Protein AF-A0A968AQX9-F1 (afdb_monomer)

Sequence (37 aa):
MLCPVCKKPMMILEYNEVELDYCPICGGVWLDQGELE

Secondary structure (DSSP, 8-state):
-B-TTT-PBPEEEEETTEEEEE-TTT--EE--TTTT-

Radius of gyration: 10.06 Å; Cα contacts (8 Å, |Δi|>4): 53; chains: 1; bounding box: 24×15×24 Å

Nearest PDB structures (foldseek):
  8yqu-assembly1_G  TM=8.498E-01  e=9.495E-02  African swine fever virus
  7aea-assembly1_I  TM=7.639E-01  e=2.714E-01  Homo sapiens
  8ity-assembly1_I  TM=7.678E-01  e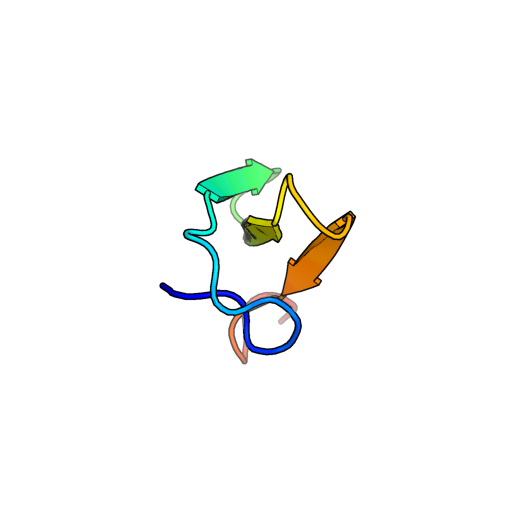=3.095E-01  Homo sapiens
  7fjj-assembly1_I  TM=7.619E-01  e=5.966E-01  Homo sapiens
  8iuh-assembly1_V  TM=6.271E-01  e=6.371E-01  Homo sapiens

pLDDT: mean 90.44, std 9.27, range [59.0, 97.62]

Foldseek 3Di:
DADPPPRHAWDWDADPNFIWTADPVPGDIDGDPPSVD

Solvent-accessible surface area (backbone atoms only — not comparable to full-atom values): 2476 Å² total; per-residue (Å²): 107,62,34,91,86,80,65,43,74,41,46,82,44,79,54,94,93,32,68,31,44,32,26,89,85,81,70,50,76,44,70,64,93,72,74,83,117

Mean predicted aligned error: 3.64 Å

Structure (mmCIF, N/CA/C/O backbone):
data_AF-A0A968AQX9-F1
#
_entry.id   AF-A0A968AQX9-F1
#
loop_
_atom_site.group_PDB
_atom_site.id
_atom_site.type_symbol
_atom_site.label_atom_id
_atom_site.label_alt_id
_atom_site.label_comp_id
_atom_site.label_asym_id
_atom_site.label_entity_id
_atom_site.label_seq_id
_atom_site.pdbx_PDB_ins_code
_atom_site.Cartn_x
_atom_site.Cartn_y
_atom_site.Cartn_z
_atom_site.occupancy
_atom_site.B_iso_or_equiv
_atom_site.auth_seq_id
_atom_site.auth_comp_id
_atom_site.auth_asym_id
_atom_site.auth_atom_id
_atom_site.pdbx_PDB_model_num
ATOM 1 N N . MET A 1 1 ? 7.727 3.163 2.542 1.00 85.44 1 MET A N 1
ATOM 2 C CA . MET A 1 1 ? 8.069 1.729 2.679 1.00 85.44 1 MET A CA 1
ATOM 3 C C . MET A 1 1 ? 8.434 1.140 1.303 1.00 85.44 1 MET A C 1
ATOM 5 O O . MET A 1 1 ? 8.036 1.720 0.294 1.00 85.44 1 MET A O 1
ATOM 9 N N . LEU A 1 2 ? 9.230 0.060 1.213 1.00 94.12 2 LEU A N 1
ATOM 10 C CA . LEU A 1 2 ? 9.489 -0.641 -0.062 1.00 94.12 2 LEU A CA 1
ATOM 11 C C . LEU A 1 2 ? 8.557 -1.845 -0.200 1.00 94.12 2 LEU A C 1
ATOM 13 O O . LEU A 1 2 ? 8.426 -2.624 0.739 1.00 94.12 2 LEU A O 1
ATOM 17 N N . CYS A 1 3 ? 7.993 -2.041 -1.392 1.00 96.12 3 CYS A N 1
ATOM 18 C CA . CYS A 1 3 ? 7.142 -3.185 -1.690 1.00 96.12 3 CYS A CA 1
ATOM 19 C C . CYS A 1 3 ? 7.895 -4.503 -1.448 1.00 96.12 3 CYS A C 1
ATOM 21 O O . CYS A 1 3 ? 8.979 -4.694 -2.015 1.00 96.12 3 CYS A O 1
ATOM 23 N N . PRO A 1 4 ? 7.344 -5.454 -0.673 1.00 95.88 4 PRO A N 1
ATOM 24 C CA . PRO A 1 4 ? 8.028 -6.710 -0.382 1.00 95.88 4 PRO A CA 1
ATOM 25 C C . PRO A 1 4 ? 8.214 -7.585 -1.630 1.00 95.88 4 PRO A C 1
ATOM 27 O O . PRO A 1 4 ? 9.176 -8.354 -1.671 1.00 95.88 4 PRO A O 1
ATOM 30 N N . VAL A 1 5 ? 7.363 -7.412 -2.650 1.00 97.19 5 VAL A N 1
ATOM 31 C CA . VAL A 1 5 ? 7.358 -8.182 -3.905 1.00 97.19 5 VAL A CA 1
ATOM 32 C C . VAL A 1 5 ? 8.370 -7.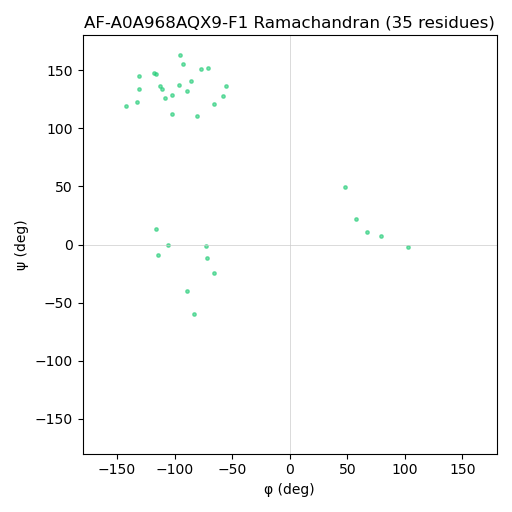635 -4.913 1.00 97.19 5 VAL A C 1
ATOM 34 O O . VAL A 1 5 ? 9.289 -8.344 -5.307 1.00 97.19 5 VAL A O 1
ATOM 37 N N . CYS A 1 6 ? 8.235 -6.372 -5.328 1.00 96.94 6 CYS A N 1
ATOM 38 C CA . CYS A 1 6 ? 9.049 -5.804 -6.413 1.00 96.94 6 CYS A CA 1
ATOM 39 C C . CYS A 1 6 ? 10.146 -4.834 -5.942 1.00 96.94 6 CYS A C 1
ATOM 41 O O . CYS A 1 6 ? 10.882 -4.291 -6.767 1.00 96.94 6 CYS A O 1
ATOM 43 N N . LYS A 1 7 ? 10.258 -4.598 -4.625 1.00 97.06 7 LYS A N 1
ATOM 44 C CA . LYS A 1 7 ? 11.236 -3.695 -3.986 1.00 97.06 7 LYS A CA 1
ATOM 45 C C . LYS A 1 7 ? 11.186 -2.243 -4.482 1.00 97.06 7 LYS A C 1
ATOM 47 O O . LYS A 1 7 ? 12.162 -1.509 -4.340 1.00 97.06 7 LYS A O 1
ATOM 52 N N . LYS A 1 8 ? 10.062 -1.807 -5.060 1.00 97.62 8 LYS A N 1
ATOM 53 C CA . LYS A 1 8 ? 9.830 -0.410 -5.463 1.00 97.62 8 LYS A CA 1
ATOM 54 C C . LYS A 1 8 ? 9.129 0.383 -4.354 1.00 97.62 8 LYS A C 1
ATOM 56 O O . LYS A 1 8 ? 8.460 -0.233 -3.523 1.00 97.62 8 LYS A O 1
ATOM 61 N N . PRO A 1 9 ? 9.279 1.720 -4.322 1.00 97.38 9 PRO A N 1
ATOM 62 C CA . PRO A 1 9 ? 8.549 2.563 -3.381 1.00 97.38 9 PRO A CA 1
ATOM 63 C C . PRO A 1 9 ? 7.035 2.351 -3.487 1.00 97.38 9 PRO A C 1
ATOM 65 O O . PRO A 1 9 ? 6.499 2.244 -4.593 1.00 97.38 9 PRO A O 1
ATOM 68 N N . MET A 1 10 ? 6.377 2.265 -2.334 1.00 97.25 10 MET A N 1
ATOM 69 C CA . MET A 1 10 ? 4.917 2.266 -2.213 1.00 97.25 10 MET A CA 1
ATOM 70 C C . MET A 1 10 ? 4.412 3.679 -1.919 1.00 97.25 10 MET A C 1
ATOM 72 O O . MET A 1 10 ? 5.194 4.546 -1.519 1.00 97.25 10 MET A O 1
ATOM 76 N N . MET A 1 11 ? 3.119 3.892 -2.136 1.00 95.94 11 MET A N 1
ATOM 77 C CA . MET A 1 11 ? 2.400 5.106 -1.764 1.00 95.94 11 MET A CA 1
ATOM 78 C C . MET A 1 11 ? 1.310 4.768 -0.752 1.00 95.94 11 MET A C 1
ATOM 80 O O . MET A 1 11 ? 0.728 3.691 -0.829 1.00 95.94 11 MET A O 1
ATOM 84 N N . ILE A 1 12 ? 1.031 5.706 0.146 1.00 94.44 12 ILE A N 1
ATOM 85 C CA . ILE A 1 12 ? -0.043 5.581 1.128 1.00 94.44 12 ILE A CA 1
ATOM 86 C C . ILE A 1 12 ? -1.321 6.138 0.501 1.00 94.44 12 ILE A C 1
ATOM 88 O O . ILE A 1 12 ? -1.306 7.216 -0.103 1.00 94.44 12 ILE A O 1
ATOM 92 N N . LEU A 1 13 ? -2.405 5.382 0.609 1.00 92.88 13 LEU A N 1
ATOM 93 C CA . LEU A 1 13 ? -3.758 5.808 0.283 1.00 92.88 13 LEU A CA 1
ATOM 94 C C . LEU A 1 13 ? -4.560 5.855 1.578 1.00 92.88 13 LEU A C 1
ATOM 96 O O . LEU A 1 13 ? -4.481 4.930 2.371 1.00 92.88 13 LEU A O 1
ATOM 100 N N . GLU A 1 14 ? -5.348 6.902 1.767 1.00 91.12 14 GLU A N 1
ATOM 101 C CA . GLU A 1 14 ? -6.251 7.020 2.910 1.00 91.12 14 GLU A CA 1
ATOM 102 C C . GLU A 1 14 ? -7.690 6.853 2.414 1.00 91.12 14 GLU A C 1
ATOM 104 O O . GLU A 1 14 ? -8.115 7.527 1.467 1.00 91.12 14 GLU A O 1
ATOM 109 N N . TYR A 1 15 ? -8.439 5.932 3.017 1.00 85.81 15 TYR A N 1
ATOM 110 C CA . TYR A 1 15 ? -9.840 5.699 2.682 1.00 85.81 15 TYR A CA 1
ATOM 111 C C . TYR A 1 15 ? -10.655 5.397 3.934 1.00 85.81 15 TYR A C 1
ATOM 113 O O . TYR A 1 15 ? -10.413 4.395 4.596 1.00 85.81 15 TYR A O 1
ATOM 121 N N . ASN A 1 16 ? -11.657 6.233 4.226 1.00 88.12 16 ASN A N 1
ATOM 122 C CA . ASN A 1 16 ? -12.500 6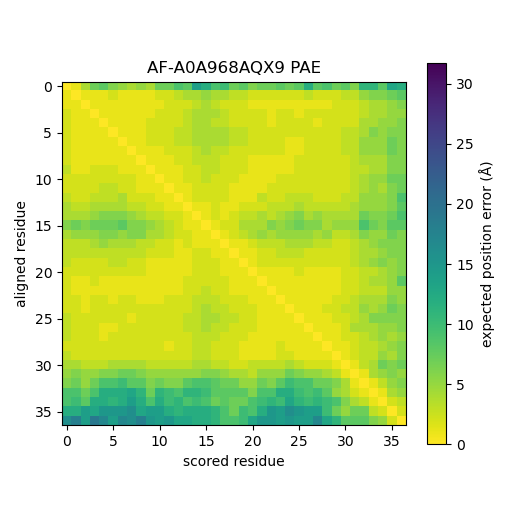.107 5.422 1.00 88.12 16 ASN A CA 1
ATOM 123 C C . ASN A 1 16 ? -11.677 5.895 6.708 1.00 88.12 16 ASN A C 1
ATOM 125 O O . ASN A 1 16 ? -11.961 4.972 7.461 1.00 88.12 16 ASN A O 1
ATOM 129 N N . GLU A 1 17 ? -10.656 6.733 6.926 1.00 86.69 17 GLU A N 1
ATOM 130 C CA . GLU A 1 17 ? -9.773 6.692 8.109 1.00 86.69 17 GLU A CA 1
ATOM 131 C C . GLU A 1 17 ? -8.874 5.441 8.208 1.00 86.69 17 GLU A C 1
ATOM 133 O O . GLU A 1 17 ? -8.218 5.238 9.224 1.00 86.69 17 GLU A O 1
ATOM 138 N N . VAL A 1 18 ? -8.803 4.630 7.147 1.00 89.31 18 VAL A N 1
ATOM 139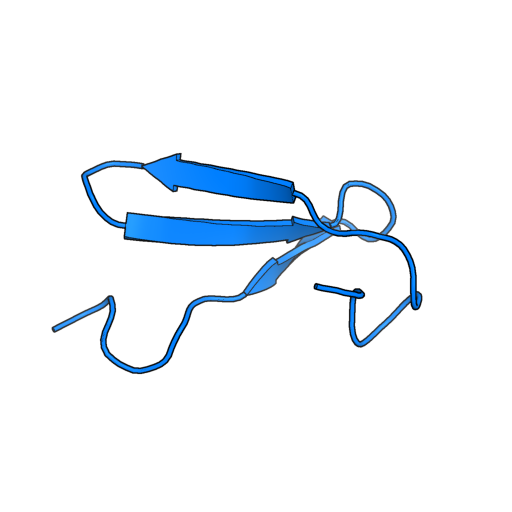 C CA . VAL A 1 18 ? -7.873 3.499 7.020 1.00 89.31 18 VAL A CA 1
ATOM 140 C C . VAL A 1 18 ? -6.718 3.895 6.106 1.00 89.31 18 VAL A C 1
ATOM 142 O O . VAL A 1 18 ? -6.954 4.367 4.985 1.00 89.31 18 VAL A O 1
ATOM 145 N N . GLU A 1 19 ? -5.481 3.684 6.555 1.00 91.88 19 GLU A N 1
ATOM 146 C CA . GLU A 1 19 ? -4.299 3.834 5.712 1.00 91.88 19 GLU A CA 1
ATOM 147 C C . GLU A 1 19 ? -4.036 2.531 4.939 1.00 91.88 19 GLU A C 1
ATOM 149 O O . GLU A 1 19 ? -4.248 1.419 5.406 1.00 91.88 19 GLU A O 1
ATOM 154 N N . LEU A 1 20 ? -3.632 2.656 3.678 1.00 92.56 20 LEU A N 1
ATOM 155 C CA . LEU A 1 20 ? -3.348 1.530 2.795 1.00 92.56 20 LEU A CA 1
ATOM 156 C C . LEU A 1 20 ? -2.017 1.761 2.100 1.00 92.56 20 LEU A C 1
ATOM 158 O O . LEU A 1 20 ? -1.856 2.712 1.331 1.00 92.56 20 LEU A O 1
ATOM 162 N N . ASP A 1 21 ? -1.092 0.828 2.268 1.00 94.81 21 ASP A N 1
ATOM 163 C CA . ASP A 1 21 ? 0.140 0.797 1.496 1.00 94.81 21 ASP A CA 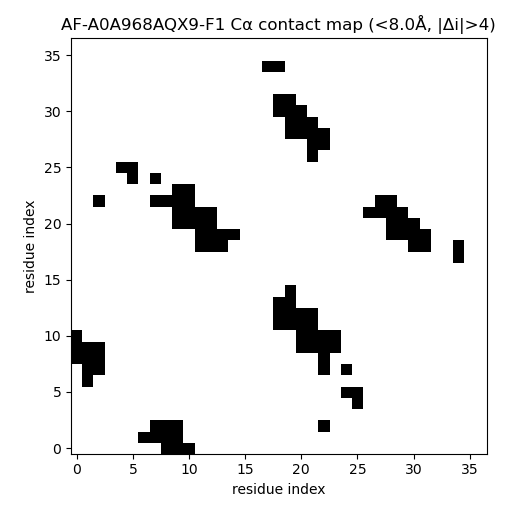1
ATOM 164 C C . ASP A 1 21 ? -0.135 0.180 0.117 1.00 94.81 21 ASP A C 1
ATOM 166 O O . ASP A 1 21 ? -0.372 -1.021 -0.020 1.00 94.81 21 ASP A O 1
ATOM 170 N N . TYR A 1 22 ? -0.080 0.991 -0.941 1.00 95.75 22 TYR A N 1
ATOM 171 C CA . TYR A 1 22 ? -0.299 0.567 -2.324 1.00 95.75 22 TYR A CA 1
ATOM 172 C C . TYR A 1 22 ? 0.987 0.616 -3.156 1.00 95.75 22 TYR A C 1
ATOM 174 O O . TYR A 1 22 ? 1.719 1.610 -3.180 1.00 95.75 22 TYR A O 1
ATOM 182 N N . CYS A 1 23 ? 1.256 -0.446 -3.921 1.00 97.62 23 CYS A N 1
ATOM 183 C CA . CYS A 1 23 ? 2.348 -0.463 -4.891 1.00 97.62 23 CYS A CA 1
ATOM 184 C C . CYS A 1 23 ? 1.835 -0.258 -6.330 1.00 97.62 23 CYS A C 1
ATOM 186 O O . CYS A 1 23 ? 1.283 -1.198 -6.906 1.00 97.62 23 CYS A O 1
ATOM 188 N N . PRO A 1 24 ? 2.137 0.875 -6.997 1.00 96.69 24 PRO A N 1
ATOM 189 C CA . PRO A 1 24 ? 1.677 1.132 -8.368 1.00 96.69 24 PRO A CA 1
ATOM 190 C C . PRO A 1 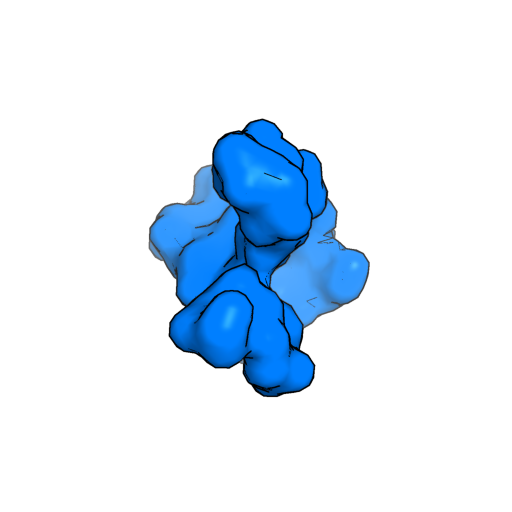24 ? 2.388 0.278 -9.429 1.00 96.69 24 PRO A C 1
ATOM 192 O O . PRO A 1 24 ? 1.983 0.253 -10.586 1.00 96.69 24 PRO A O 1
ATOM 195 N N . ILE A 1 25 ? 3.474 -0.408 -9.056 1.00 97.62 25 ILE A N 1
ATOM 1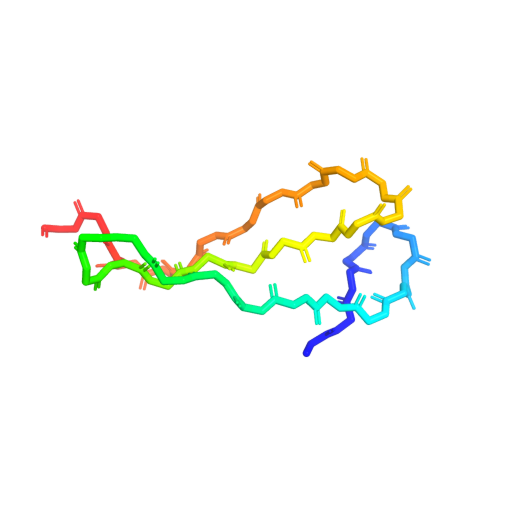96 C CA . ILE A 1 25 ? 4.287 -1.197 -9.988 1.00 97.62 25 ILE A CA 1
ATOM 197 C C . ILE A 1 25 ? 3.779 -2.634 -10.112 1.00 97.62 25 ILE A C 1
ATOM 199 O O . ILE A 1 25 ? 3.792 -3.192 -11.203 1.00 97.62 25 ILE A O 1
ATOM 203 N N . CYS A 1 26 ? 3.367 -3.249 -9.000 1.00 97.25 26 CYS A N 1
ATOM 204 C CA . CYS A 1 26 ? 2.881 -4.633 -8.995 1.00 97.25 26 CYS A CA 1
ATOM 205 C C . CYS A 1 26 ? 1.400 -4.770 -8.621 1.00 97.25 26 CYS A C 1
ATOM 207 O O . CYS A 1 26 ? 0.856 -5.861 -8.746 1.00 97.25 26 CYS A O 1
ATOM 209 N N . GLY A 1 27 ? 0.755 -3.690 -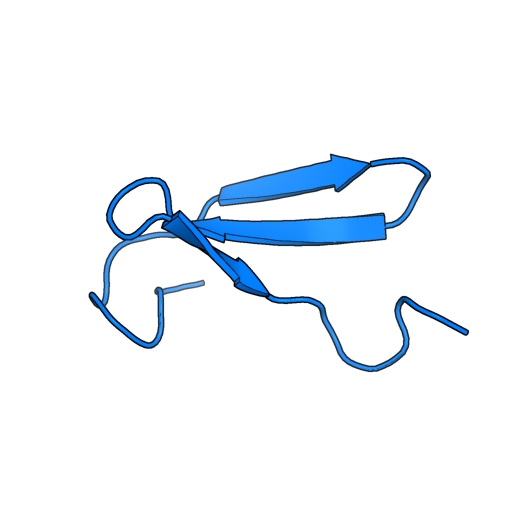8.171 1.00 96.12 27 GLY A N 1
ATOM 210 C CA . GLY A 1 27 ? -0.660 -3.669 -7.804 1.00 96.12 27 GLY A CA 1
ATOM 211 C C . GLY A 1 27 ? -0.985 -4.242 -6.423 1.00 96.12 27 GLY A C 1
ATOM 212 O O . GLY A 1 27 ? -2.159 -4.399 -6.113 1.00 96.12 27 GLY A O 1
ATOM 213 N N . GLY A 1 28 ? 0.015 -4.575 -5.601 1.00 95.81 28 GLY A N 1
ATOM 214 C CA . GLY A 1 28 ? -0.229 -5.073 -4.247 1.00 95.81 28 GLY A CA 1
ATOM 215 C C . GLY A 1 28 ? -0.739 -3.988 -3.294 1.00 95.81 28 GLY A C 1
ATOM 216 O O . GLY A 1 28 ? -0.428 -2.806 -3.470 1.00 95.81 28 GLY A O 1
ATOM 217 N N . VAL A 1 29 ? -1.507 -4.426 -2.296 1.00 94.75 29 VAL A N 1
ATOM 218 C CA . VAL A 1 29 ? -2.101 -3.606 -1.235 1.00 94.75 29 VAL A CA 1
ATOM 219 C C . VAL A 1 29 ? -1.790 -4.269 0.105 1.00 94.75 29 VAL A C 1
ATOM 221 O O . VAL A 1 29 ? -1.943 -5.487 0.230 1.00 94.75 29 VAL A O 1
ATOM 224 N N . TRP A 1 30 ? -1.352 -3.481 1.080 1.00 92.88 30 TRP A N 1
ATOM 225 C CA . TRP A 1 30 ? -1.028 -3.920 2.433 1.00 92.88 30 TRP A CA 1
ATOM 226 C C . TRP A 1 30 ? -1.703 -3.003 3.452 1.00 92.88 30 TRP A C 1
ATOM 228 O O . TRP A 1 30 ? -1.856 -1.810 3.206 1.00 92.88 30 TRP A O 1
ATOM 238 N N . LEU A 1 31 ? -2.120 -3.605 4.560 1.00 90.75 31 LEU A N 1
ATOM 239 C CA . LEU A 1 31 ? -2.725 -2.955 5.719 1.00 90.75 31 LEU A CA 1
ATOM 240 C C . LEU A 1 31 ? -1.795 -3.160 6.907 1.00 90.75 31 LEU A C 1
ATOM 242 O O . LEU A 1 31 ? -1.176 -4.230 7.022 1.00 90.75 31 LEU A O 1
ATOM 246 N N . ASP A 1 32 ? -1.750 -2.182 7.795 1.00 83.31 32 ASP A N 1
ATOM 247 C CA . ASP A 1 32 ? -1.088 -2.337 9.073 1.00 83.31 32 ASP A CA 1
ATOM 248 C C . ASP A 1 32 ? -1.960 -3.160 10.032 1.00 83.31 32 ASP A C 1
ATOM 250 O O . ASP A 1 32 ? -3.190 -3.253 9.949 1.00 83.31 32 ASP A O 1
ATOM 254 N N . GLN A 1 33 ? -1.292 -3.870 10.938 1.00 77.44 33 GLN A N 1
ATOM 255 C CA . GLN A 1 33 ? -1.974 -4.752 11.875 1.00 77.44 33 GLN A CA 1
ATOM 256 C C . GLN A 1 33 ? -2.844 -3.927 12.836 1.00 77.44 33 GLN A C 1
ATOM 258 O O . GLN A 1 33 ? -2.319 -3.126 13.602 1.00 77.44 3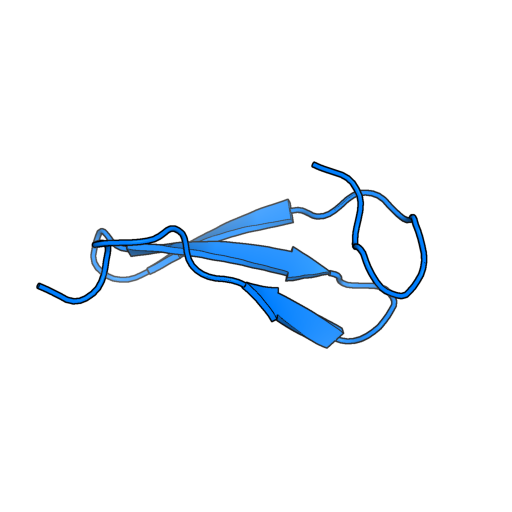3 GLN A O 1
ATOM 263 N N . GLY A 1 34 ? -4.153 -4.193 12.849 1.00 74.19 34 GLY A N 1
ATOM 264 C CA . GLY A 1 34 ? -5.113 -3.540 13.750 1.00 74.19 34 GLY A CA 1
ATOM 265 C C . GLY A 1 34 ? -5.967 -2.445 13.103 1.00 74.19 34 GLY A C 1
ATOM 266 O O . GLY A 1 34 ? -6.868 -1.941 13.757 1.00 74.19 34 GLY A O 1
ATOM 267 N N . GLU A 1 35 ? -5.768 -2.121 11.822 1.00 70.88 35 GLU A N 1
ATOM 268 C CA . GLU A 1 35 ? -6.576 -1.107 11.112 1.00 70.88 35 GLU A CA 1
ATOM 269 C C . GLU A 1 35 ? -8.015 -1.547 10.771 1.00 70.88 35 GLU A C 1
ATOM 271 O O . GLU A 1 35 ? -8.782 -0.787 10.189 1.00 70.88 35 GLU A O 1
ATOM 276 N N . LEU A 1 36 ? -8.391 -2.785 11.106 1.00 67.50 36 LEU A N 1
ATOM 277 C CA . LEU A 1 36 ? -9.708 -3.368 10.814 1.00 67.50 36 LEU A CA 1
ATOM 278 C C . LEU A 1 36 ? -10.520 -3.715 12.078 1.00 67.50 36 LEU A C 1
ATOM 280 O O . LEU A 1 36 ? -11.486 -4.475 11.970 1.00 67.50 36 LEU A O 1
ATOM 284 N N . GLU A 1 37 ? -10.112 -3.233 13.258 1.00 59.00 37 GLU A N 1
ATOM 285 C CA . GLU A 1 37 ? -10.878 -3.402 14.510 1.00 59.00 37 GLU A CA 1
ATOM 286 C C . GLU A 1 37 ? -12.082 -2.456 14.623 1.00 59.00 37 GLU A C 1
ATOM 288 O O . GLU A 1 37 ? -11.981 -1.283 14.201 1.00 59.00 37 GLU A O 1
#